Protein AF-X1TJD0-F1 (afdb_monomer_lite)

pLDDT: mean 93.43, std 9.52, range [40.94, 98.31]

Sequence (68 aa):
FEQAISTVFPQTEIQRCIVHQVRYSCKFVNYKDRKLFCKDMKGIYTSATEEGGLEQLKRFGETWGEEV

Organism: NCBI:txid412755

Secondary structure (DSSP, 8-state):
-HHHHHHH-TT------HHHHHHHHGGGS-TTTHHHHHHHHHHHHH-SSHHHHHHHHHHHHHHH----

Structure (mmCIF, N/CA/C/O backbone):
data_AF-X1TJD0-F1
#
_entry.id   AF-X1TJD0-F1
#
loop_
_atom_site.group_PDB
_atom_site.id
_atom_site.type_symbol
_atom_site.label_atom_id
_atom_site.label_alt_id
_atom_site.label_comp_id
_atom_site.label_asym_id
_atom_site.label_entity_id
_atom_site.label_seq_id
_atom_site.pdbx_PDB_ins_code
_atom_site.Cartn_x
_atom_site.Cartn_y
_atom_site.Cartn_z
_atom_site.occupancy
_atom_site.B_iso_or_equiv
_atom_site.auth_seq_id
_atom_site.auth_comp_id
_atom_site.auth_asym_id
_atom_site.auth_atom_id
_atom_site.pdbx_PDB_model_num
ATOM 1 N N . PHE A 1 1 ? 17.081 -7.010 -3.298 1.00 84.31 1 PHE A N 1
ATOM 2 C CA . PHE A 1 1 ? 16.789 -7.687 -4.581 1.00 84.31 1 PHE A CA 1
ATOM 3 C C . PH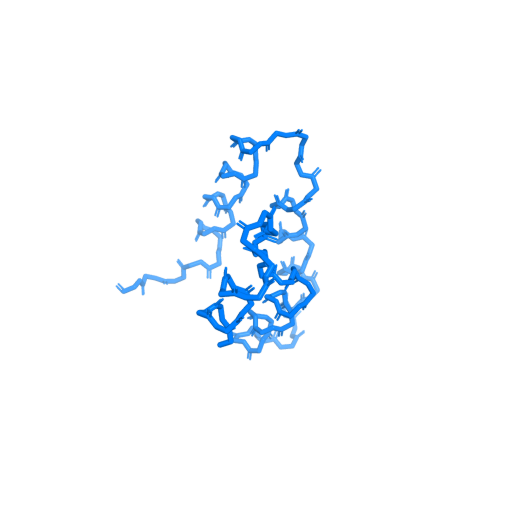E A 1 1 ? 16.729 -6.700 -5.743 1.00 84.31 1 PHE A C 1
ATOM 5 O O . PHE A 1 1 ? 17.050 -7.102 -6.850 1.00 84.31 1 PHE A O 1
ATOM 12 N N . GLU A 1 2 ? 16.380 -5.430 -5.506 1.00 89.75 2 GLU A N 1
ATOM 13 C CA . GLU A 1 2 ? 16.234 -4.414 -6.560 1.00 89.75 2 GLU A CA 1
ATOM 14 C C . GLU A 1 2 ? 17.477 -4.275 -7.446 1.00 89.75 2 GLU A C 1
ATOM 16 O O . GLU A 1 2 ? 17.368 -4.438 -8.652 1.00 89.75 2 GLU A O 1
ATOM 21 N N . GLN A 1 3 ? 18.667 -4.127 -6.849 1.00 91.88 3 GLN A N 1
ATOM 22 C CA . GLN A 1 3 ? 19.931 -4.034 -7.595 1.00 91.88 3 GLN A CA 1
ATOM 23 C C . GLN A 1 3 ? 20.154 -5.214 -8.554 1.00 91.88 3 GLN A C 1
ATOM 25 O O . GLN A 1 3 ? 20.480 -5.002 -9.714 1.00 91.88 3 GLN A O 1
ATOM 30 N N . ALA A 1 4 ? 19.923 -6.450 -8.100 1.00 94.69 4 ALA A N 1
ATOM 31 C CA . ALA A 1 4 ? 20.103 -7.639 -8.933 1.00 94.69 4 ALA A CA 1
ATOM 32 C C . ALA A 1 4 ? 19.107 -7.683 -10.107 1.00 94.69 4 ALA A C 1
ATOM 34 O O . ALA A 1 4 ? 19.484 -8.052 -11.217 1.00 94.69 4 ALA A O 1
ATOM 35 N N . ILE A 1 5 ? 17.853 -7.275 -9.877 1.00 94.25 5 ILE A N 1
ATOM 36 C CA . ILE A 1 5 ? 16.832 -7.203 -10.931 1.00 94.25 5 ILE A CA 1
ATOM 37 C C . ILE A 1 5 ? 17.189 -6.110 -11.936 1.00 94.25 5 ILE A C 1
ATOM 39 O O . ILE A 1 5 ? 17.172 -6.383 -13.129 1.00 94.25 5 ILE A O 1
ATOM 43 N N . SER A 1 6 ? 17.579 -4.916 -11.485 1.00 95.56 6 SER A N 1
ATOM 44 C CA . SER A 1 6 ? 17.949 -3.810 -12.377 1.00 95.56 6 SER A CA 1
ATOM 45 C C . SER A 1 6 ? 19.196 -4.109 -13.213 1.00 95.56 6 SER A C 1
ATOM 47 O O . SER A 1 6 ? 19.300 -3.624 -14.335 1.00 95.56 6 SER A O 1
ATOM 49 N N . THR A 1 7 ? 20.133 -4.920 -12.706 1.00 96.81 7 THR A N 1
ATOM 50 C CA . THR A 1 7 ? 21.307 -5.357 -13.480 1.00 96.81 7 THR A CA 1
ATOM 51 C C . THR A 1 7 ? 20.936 -6.323 -14.607 1.00 96.81 7 THR A C 1
ATOM 53 O O . THR A 1 7 ? 21.492 -6.220 -15.697 1.00 96.81 7 THR A O 1
ATOM 56 N N . VAL A 1 8 ? 20.018 -7.264 -14.364 1.00 97.62 8 VAL A N 1
ATOM 57 C CA . VAL A 1 8 ? 19.658 -8.310 -15.343 1.00 97.62 8 VAL A CA 1
ATOM 58 C C . VAL A 1 8 ? 18.518 -7.867 -16.271 1.00 97.62 8 VAL A C 1
ATOM 60 O O . VAL A 1 8 ? 18.515 -8.205 -17.451 1.00 97.62 8 VAL A O 1
ATOM 63 N N . PHE A 1 9 ? 17.569 -7.083 -15.759 1.00 96.75 9 PHE A N 1
ATOM 64 C CA . PHE A 1 9 ? 16.370 -6.611 -16.454 1.00 96.75 9 PHE A CA 1
ATOM 65 C C . PHE A 1 9 ? 16.238 -5.081 -16.330 1.00 96.75 9 PHE A C 1
ATOM 67 O O . PHE A 1 9 ? 15.352 -4.585 -15.630 1.00 96.75 9 PHE A O 1
ATOM 74 N N . PRO A 1 10 ? 17.090 -4.303 -17.021 1.00 95.25 10 PRO A N 1
ATOM 75 C CA . PRO A 1 10 ? 17.203 -2.854 -16.821 1.00 95.25 10 PRO A CA 1
ATOM 76 C C . PRO A 1 10 ? 15.948 -2.055 -17.201 1.00 95.25 10 PRO A C 1
ATOM 78 O O . PRO A 1 10 ? 15.795 -0.920 -16.769 1.00 95.25 10 PRO A O 1
ATOM 81 N N . GLN A 1 11 ? 15.047 -2.635 -17.999 1.00 96.94 11 GLN A N 1
ATOM 82 C CA . GLN A 1 11 ? 13.780 -2.011 -18.398 1.00 96.94 11 GLN A CA 1
ATOM 83 C C . GLN A 1 11 ? 12.609 -2.353 -17.460 1.00 96.94 11 GLN A C 1
ATOM 85 O O . GLN A 1 11 ? 11.497 -1.889 -17.687 1.00 96.94 11 GLN A O 1
ATOM 90 N N . THR A 1 12 ? 12.819 -3.194 -16.440 1.00 96.38 12 THR A N 1
ATOM 91 C CA . THR A 1 12 ? 11.750 -3.581 -15.508 1.00 96.38 12 THR A CA 1
ATOM 92 C C . THR A 1 12 ? 11.522 -2.494 -14.470 1.00 96.38 12 THR A C 1
ATOM 94 O O . THR A 1 12 ? 12.434 -2.134 -13.725 1.00 96.38 12 THR A O 1
ATOM 97 N N . GLU A 1 13 ? 10.278 -2.042 -14.354 1.00 95.31 13 GLU A N 1
ATOM 98 C CA . GLU A 1 13 ? 9.840 -1.244 -13.216 1.00 95.31 13 GLU A CA 1
ATOM 99 C C . GLU A 1 13 ? 9.609 -2.138 -11.998 1.00 95.31 13 GLU A C 1
ATOM 101 O O . GLU A 1 13 ? 8.912 -3.156 -12.054 1.00 95.31 13 GLU A O 1
ATOM 106 N N . ILE A 1 14 ? 10.209 -1.759 -10.873 1.00 93.94 14 ILE A N 1
ATOM 107 C CA . ILE A 1 14 ? 10.117 -2.524 -9.636 1.00 93.94 14 ILE A CA 1
ATOM 108 C C . ILE A 1 14 ? 9.059 -1.886 -8.744 1.00 93.94 14 ILE A C 1
ATOM 110 O O . ILE A 1 14 ? 9.255 -0.801 -8.205 1.00 93.94 14 ILE A O 1
ATOM 114 N N . GLN A 1 15 ? 7.956 -2.605 -8.539 1.00 94.19 15 GLN A N 1
ATOM 115 C CA . GLN A 1 15 ? 6.871 -2.190 -7.657 1.00 94.19 15 GLN A CA 1
ATOM 116 C C . GLN A 1 15 ? 6.766 -3.116 -6.443 1.00 94.19 15 GLN A C 1
ATOM 118 O O . GLN A 1 15 ? 6.770 -4.346 -6.556 1.00 94.19 15 GLN A O 1
ATOM 123 N N . ARG A 1 16 ? 6.597 -2.530 -5.252 1.00 93.25 16 ARG A N 1
ATOM 124 C CA . ARG A 1 16 ? 6.269 -3.301 -4.044 1.00 93.25 16 ARG A CA 1
ATOM 125 C C . ARG A 1 16 ? 4.847 -3.850 -4.147 1.00 93.25 16 ARG A C 1
ATOM 127 O O . ARG A 1 16 ? 3.895 -3.118 -4.408 1.00 93.25 16 ARG A O 1
ATOM 134 N N . CYS A 1 17 ? 4.697 -5.152 -3.905 1.00 95.56 17 CYS A N 1
ATOM 135 C CA . CYS A 1 17 ? 3.402 -5.822 -3.978 1.00 95.56 17 CYS A CA 1
ATOM 136 C C . CYS A 1 17 ? 2.434 -5.278 -2.916 1.00 95.56 17 CYS A C 1
ATOM 138 O O . CYS A 1 17 ? 2.668 -5.425 -1.712 1.00 95.56 17 CYS A O 1
ATOM 140 N N . ILE A 1 18 ? 1.303 -4.729 -3.368 1.00 95.25 18 ILE A N 1
ATOM 141 C CA . ILE A 1 18 ? 0.271 -4.157 -2.495 1.00 95.25 18 ILE A CA 1
ATOM 142 C C . ILE A 1 18 ? -0.284 -5.178 -1.492 1.00 95.25 18 ILE A C 1
ATOM 144 O O . ILE A 1 18 ? -0.565 -4.830 -0.351 1.00 95.25 18 ILE A O 1
ATOM 148 N N . VAL A 1 19 ? -0.368 -6.461 -1.861 1.00 96.44 19 VAL A N 1
ATOM 149 C CA . VAL A 1 19 ? -0.844 -7.522 -0.958 1.00 96.44 19 VAL A CA 1
ATOM 150 C C . VAL A 1 19 ? 0.081 -7.675 0.249 1.00 96.44 19 VAL A C 1
ATOM 152 O O . VAL A 1 19 ? -0.400 -7.811 1.375 1.00 96.44 19 VAL A O 1
ATOM 155 N N . HIS A 1 20 ? 1.400 -7.632 0.037 1.00 96.81 20 HIS A N 1
ATOM 156 C CA . HIS A 1 20 ? 2.364 -7.682 1.136 1.00 96.81 20 HIS A CA 1
ATOM 157 C C . HIS A 1 20 ? 2.294 -6.419 1.993 1.00 96.81 20 HIS A C 1
ATOM 159 O O . HIS A 1 20 ? 2.296 -6.537 3.217 1.00 96.81 20 HIS A O 1
ATOM 165 N N . GLN A 1 21 ? 2.145 -5.247 1.372 1.00 95.44 21 GLN A N 1
ATOM 166 C CA . GLN A 1 21 ? 2.009 -3.981 2.091 1.00 95.44 21 GLN A CA 1
ATOM 167 C C . GLN A 1 21 ? 0.768 -3.977 2.998 1.00 95.44 21 GLN A C 1
ATOM 169 O O . GLN A 1 21 ? 0.890 -3.760 4.200 1.00 95.44 21 GLN A O 1
ATOM 174 N N . VAL A 1 22 ? -0.406 -4.329 2.463 1.00 94.69 22 VAL A N 1
ATOM 175 C CA . VAL A 1 22 ? -1.669 -4.397 3.221 1.00 94.69 22 VAL A CA 1
ATOM 176 C C . VAL A 1 22 ? -1.573 -5.412 4.362 1.00 94.69 22 VAL A C 1
ATOM 178 O O . VAL A 1 22 ? -1.939 -5.110 5.500 1.00 94.69 22 VAL A O 1
ATOM 181 N N . ARG A 1 23 ? -1.052 -6.619 4.089 1.00 95.38 23 ARG A N 1
ATOM 182 C CA . ARG A 1 23 ? -0.882 -7.658 5.120 1.00 95.38 23 ARG A CA 1
ATOM 183 C C . ARG A 1 23 ? 0.056 -7.206 6.235 1.00 95.38 23 ARG A C 1
ATOM 185 O O . ARG A 1 23 ? -0.247 -7.474 7.398 1.00 95.38 23 ARG A O 1
ATOM 192 N N . TYR A 1 24 ? 1.156 -6.539 5.886 1.00 95.75 24 TYR A N 1
ATOM 193 C CA . TYR A 1 24 ? 2.124 -6.023 6.848 1.00 95.75 24 TYR A CA 1
ATOM 194 C C . TYR A 1 24 ? 1.526 -4.905 7.705 1.00 95.75 24 TYR A C 1
ATOM 196 O O . TYR A 1 24 ? 1.595 -4.992 8.926 1.00 95.75 24 TYR A O 1
ATOM 204 N N . SER A 1 25 ? 0.861 -3.916 7.105 1.00 94.06 25 SER A N 1
ATOM 205 C CA . SER A 1 25 ? 0.214 -2.829 7.850 1.00 94.06 25 SER A CA 1
ATOM 206 C C . SER A 1 25 ? -0.841 -3.343 8.831 1.00 94.06 25 SER A C 1
ATOM 208 O O . SER A 1 25 ? -0.886 -2.910 9.977 1.00 94.06 25 SER A O 1
ATOM 210 N N . CYS A 1 26 ? -1.625 -4.352 8.437 1.00 94.00 26 CYS A N 1
ATOM 211 C CA . CYS A 1 26 ? -2.611 -4.979 9.320 1.00 94.00 26 CYS A CA 1
ATOM 212 C C . CYS A 1 26 ? -2.015 -5.672 10.558 1.00 94.00 26 CYS A C 1
ATOM 214 O O . CYS A 1 26 ? -2.775 -6.050 11.447 1.00 94.00 26 CYS A O 1
ATOM 216 N N . LYS A 1 27 ? -0.698 -5.919 10.603 1.00 94.75 27 LYS A N 1
ATOM 217 C CA . LYS A 1 27 ? -0.022 -6.507 11.770 1.00 94.75 27 LYS A CA 1
ATOM 218 C C . LYS A 1 27 ? -0.065 -5.571 12.982 1.00 94.75 27 LYS A C 1
ATOM 220 O O . LYS A 1 27 ? -0.044 -6.055 14.107 1.00 94.75 27 LYS A O 1
ATOM 225 N N . PHE A 1 28 ? -0.122 -4.262 12.747 1.00 93.44 28 PHE A N 1
ATOM 226 C CA . PHE A 1 28 ? -0.083 -3.226 13.784 1.00 93.44 28 PHE A CA 1
ATOM 227 C C . PHE A 1 28 ? -1.474 -2.799 14.261 1.00 93.44 28 PHE A C 1
ATOM 229 O O . PHE A 1 28 ? -1.600 -1.875 15.052 1.00 93.44 28 PHE A O 1
ATOM 236 N N . VAL A 1 29 ? -2.522 -3.466 13.778 1.00 93.75 29 VAL A N 1
ATOM 237 C CA . VAL A 1 29 ? -3.913 -3.094 14.028 1.00 93.75 29 VAL A CA 1
ATOM 238 C C . VAL A 1 29 ? -4.558 -4.158 14.899 1.00 93.75 29 VAL A C 1
ATOM 240 O O . VAL A 1 29 ? -4.434 -5.356 14.628 1.00 93.75 29 VAL A O 1
ATOM 243 N N . ASN A 1 30 ? -5.291 -3.728 15.925 1.00 94.06 30 ASN A N 1
ATOM 244 C CA . ASN A 1 30 ? -6.068 -4.636 16.757 1.00 94.06 30 ASN A CA 1
ATOM 245 C C . ASN A 1 30 ? -7.060 -5.447 15.913 1.00 94.06 30 ASN A C 1
ATOM 247 O O . ASN A 1 30 ? -7.675 -4.952 14.968 1.00 94.06 30 ASN A O 1
ATOM 251 N N . TYR A 1 31 ? -7.265 -6.714 16.285 1.00 94.44 31 TYR A N 1
ATOM 252 C CA . TYR A 1 31 ? -8.140 -7.624 15.536 1.00 94.44 31 TYR A CA 1
ATOM 253 C C . TYR A 1 31 ? -9.562 -7.068 15.342 1.00 94.44 31 TYR A C 1
ATOM 255 O O . TYR A 1 31 ? -10.144 -7.240 14.271 1.00 94.44 31 TYR A O 1
ATOM 263 N N . LYS A 1 32 ? -10.093 -6.370 16.356 1.00 96.50 32 LYS A N 1
ATOM 264 C CA . LYS A 1 32 ? -11.429 -5.752 16.333 1.00 96.50 32 LYS A CA 1
ATOM 265 C C . LYS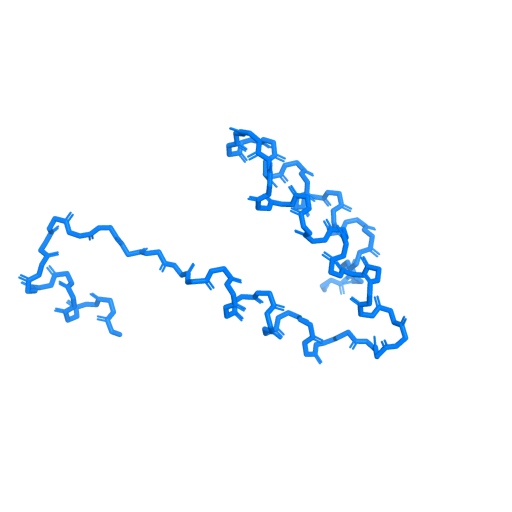 A 1 32 ? -11.554 -4.661 15.262 1.00 96.50 32 LYS A C 1
ATOM 267 O O . LYS A 1 32 ? -12.594 -4.567 14.616 1.00 96.50 32 LYS A O 1
ATOM 272 N N . ASP A 1 33 ? -10.475 -3.923 15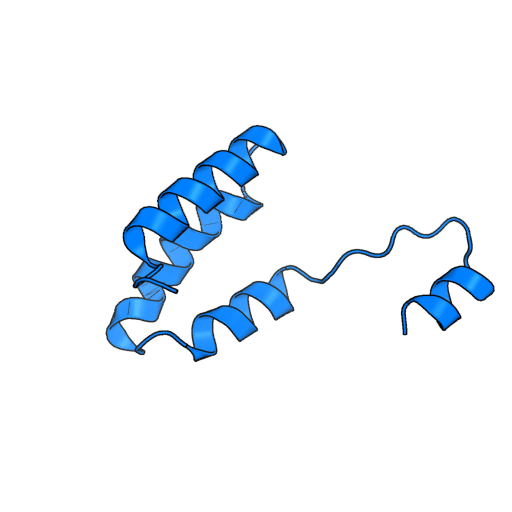.020 1.00 95.75 33 ASP A N 1
ATOM 273 C CA . ASP A 1 33 ? -10.445 -2.762 14.126 1.00 95.75 33 ASP A CA 1
ATOM 274 C C . ASP A 1 33 ? -10.000 -3.126 12.706 1.00 95.75 33 ASP A C 1
ATOM 276 O O . ASP A 1 33 ? -10.264 -2.403 11.746 1.00 95.75 33 ASP A O 1
ATOM 280 N N . ARG A 1 34 ? -9.398 -4.310 12.535 1.00 94.94 34 ARG A N 1
ATOM 281 C CA . ARG A 1 34 ? -8.821 -4.783 11.270 1.00 94.94 34 ARG A CA 1
ATOM 282 C C . ARG A 1 34 ? -9.789 -4.725 10.088 1.00 94.94 34 ARG A C 1
ATOM 284 O O . ARG A 1 34 ? -9.377 -4.413 8.975 1.00 94.94 34 ARG A O 1
ATOM 291 N N . LYS A 1 35 ? -11.074 -5.032 10.301 1.00 95.94 35 LYS A N 1
ATOM 292 C CA . LYS A 1 35 ? -12.083 -4.981 9.229 1.00 95.94 35 LYS A CA 1
ATOM 293 C C . LYS A 1 35 ? -12.311 -3.549 8.740 1.00 95.94 35 LYS A C 1
ATOM 295 O O . LYS A 1 35 ? -12.428 -3.347 7.532 1.00 95.94 35 LYS A O 1
ATOM 300 N N . LEU A 1 36 ? -12.381 -2.588 9.661 1.00 96.38 36 LEU A N 1
ATOM 301 C CA . LEU A 1 36 ? -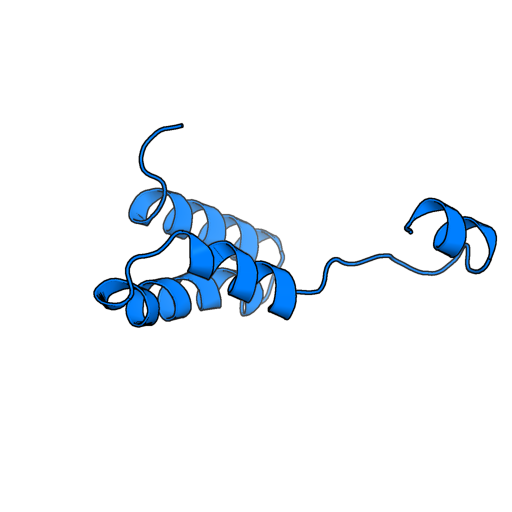12.571 -1.176 9.335 1.00 96.38 36 LEU A CA 1
ATOM 302 C C . LEU A 1 36 ? -11.299 -0.601 8.703 1.00 96.38 36 LEU A C 1
ATOM 304 O O . LEU A 1 36 ? -11.363 -0.073 7.600 1.00 96.38 36 LEU A O 1
ATOM 308 N N . PHE A 1 37 ? -10.139 -0.866 9.304 1.00 96.00 37 PHE A N 1
ATOM 309 C CA . PHE A 1 37 ? -8.833 -0.485 8.766 1.00 96.00 37 PHE A CA 1
ATOM 310 C C . PHE A 1 37 ? -8.634 -0.949 7.315 1.00 96.00 37 PHE A C 1
ATOM 312 O O . PHE A 1 37 ? -8.273 -0.161 6.446 1.00 96.00 37 PHE A O 1
ATOM 319 N N . CYS A 1 38 ? -8.924 -2.221 7.008 1.00 95.94 38 CYS A N 1
ATOM 320 C CA . CYS A 1 38 ? -8.827 -2.745 5.641 1.00 95.94 38 CYS A CA 1
ATOM 321 C C . CYS A 1 38 ? -9.809 -2.076 4.670 1.00 95.94 38 CYS A C 1
ATOM 323 O O . CYS A 1 38 ? -9.495 -1.935 3.487 1.00 95.94 38 CYS A O 1
ATOM 325 N N . LYS A 1 39 ? -11.007 -1.715 5.145 1.00 96.81 39 LYS A N 1
ATOM 326 C CA . LYS A 1 39 ? -12.012 -1.019 4.337 1.00 96.81 39 LYS A CA 1
ATOM 327 C C . LYS A 1 39 ? -11.521 0.381 3.971 1.00 96.81 39 LYS A C 1
ATOM 329 O O . LYS A 1 39 ? -11.634 0.749 2.807 1.00 96.81 39 LYS A O 1
ATOM 334 N N . ASP A 1 40 ? -10.945 1.108 4.920 1.00 95.94 40 ASP A N 1
ATOM 335 C CA . ASP A 1 40 ? -10.459 2.471 4.689 1.00 95.94 40 ASP A CA 1
ATOM 336 C C . ASP A 1 40 ? -9.185 2.456 3.831 1.00 95.94 40 ASP A C 1
ATOM 338 O O . ASP A 1 40 ? -9.088 3.169 2.834 1.00 95.94 40 ASP A O 1
ATOM 342 N N . MET A 1 41 ? -8.255 1.536 4.120 1.00 96.12 41 MET A N 1
ATOM 343 C CA . MET A 1 41 ? -7.030 1.330 3.336 1.00 96.12 41 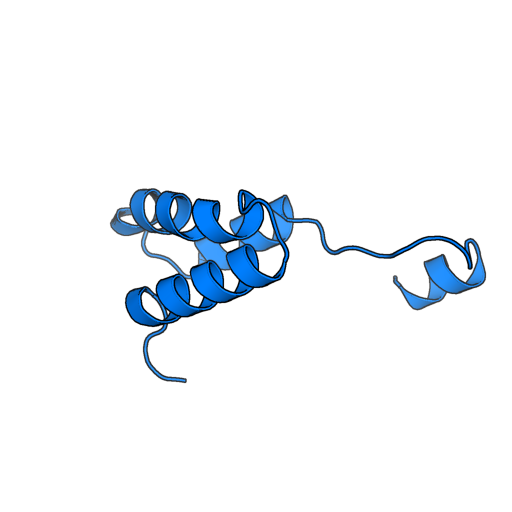MET A CA 1
ATOM 344 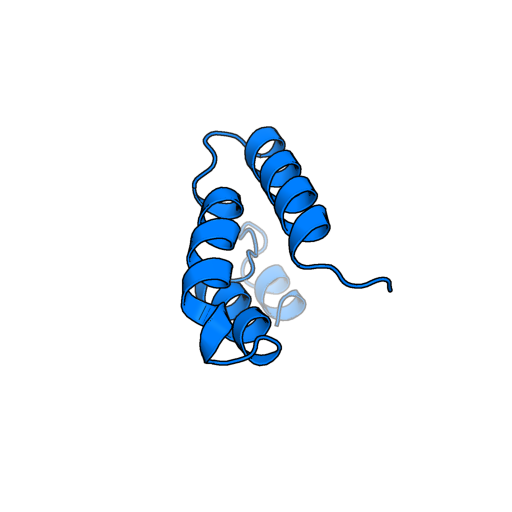C C . MET A 1 41 ? -7.321 0.958 1.875 1.00 96.12 41 MET A C 1
ATOM 346 O O . MET A 1 41 ? -6.519 1.262 0.992 1.00 96.12 41 MET A O 1
ATOM 350 N N . LYS A 1 42 ? -8.469 0.321 1.593 1.00 97.00 42 LYS A N 1
ATOM 351 C CA . LYS A 1 42 ? -8.890 -0.003 0.223 1.00 97.00 42 LYS A CA 1
ATOM 352 C C . LYS A 1 42 ? -8.990 1.234 -0.660 1.00 97.00 42 LYS A C 1
ATOM 354 O O . LYS A 1 42 ? -8.595 1.153 -1.819 1.00 97.00 42 LYS A O 1
ATOM 359 N N . GLY A 1 43 ? -9.437 2.362 -0.104 1.00 96.75 43 GLY A N 1
ATOM 360 C CA . GLY A 1 43 ? -9.546 3.625 -0.833 1.00 96.75 43 GLY A CA 1
ATOM 361 C C . GLY A 1 43 ? -8.239 4.032 -1.511 1.00 96.75 43 GLY A C 1
ATOM 362 O O . GLY A 1 43 ? -8.272 4.483 -2.647 1.00 96.75 43 GLY A O 1
ATOM 363 N N . ILE A 1 44 ? -7.095 3.769 -0.872 1.00 97.25 44 ILE A N 1
ATOM 364 C CA . ILE A 1 44 ? -5.763 4.153 -1.361 1.00 97.25 44 ILE A CA 1
ATOM 365 C C . ILE A 1 44 ? -5.448 3.506 -2.715 1.00 97.25 44 ILE A C 1
ATOM 367 O O . ILE A 1 44 ? -5.043 4.194 -3.645 1.00 97.25 44 ILE A O 1
ATOM 371 N N . TYR A 1 45 ? -5.637 2.189 -2.840 1.00 96.00 45 TYR A N 1
ATOM 372 C CA . TYR A 1 45 ? -5.241 1.443 -4.043 1.00 96.00 45 TYR A CA 1
ATOM 373 C C . TYR A 1 45 ? -6.375 1.242 -5.055 1.00 96.00 45 TYR A C 1
ATOM 375 O O . TYR A 1 45 ? -6.134 0.691 -6.127 1.00 96.00 45 TYR A O 1
ATOM 383 N N . THR A 1 46 ? -7.609 1.642 -4.733 1.00 97.50 46 THR A N 1
ATOM 384 C CA . THR A 1 46 ? -8.734 1.630 -5.688 1.00 97.50 46 THR A CA 1
ATOM 385 C C . THR A 1 46 ? -9.028 2.995 -6.307 1.00 97.50 46 THR A C 1
ATOM 387 O O . THR A 1 46 ? -9.968 3.105 -7.092 1.00 97.50 46 THR A O 1
ATOM 390 N N . SER A 1 47 ? -8.273 4.034 -5.947 1.00 97.62 47 SER A N 1
ATOM 391 C CA . SER A 1 47 ? -8.385 5.359 -6.560 1.00 97.62 47 SER A CA 1
ATOM 392 C C . SER A 1 47 ? -8.091 5.325 -8.062 1.00 97.62 47 SER A C 1
ATOM 394 O O . SER A 1 47 ? -7.257 4.555 -8.528 1.00 97.62 47 SER A O 1
ATOM 396 N N . ALA A 1 48 ? -8.782 6.182 -8.821 1.00 97.25 48 ALA A N 1
ATOM 397 C CA . ALA A 1 48 ? -8.655 6.252 -10.279 1.00 97.25 48 ALA A CA 1
ATOM 398 C C . ALA A 1 48 ? -7.362 6.936 -10.754 1.00 97.25 48 ALA A C 1
ATOM 400 O O . ALA A 1 48 ? -6.936 6.710 -11.883 1.00 97.25 48 ALA A O 1
ATOM 401 N N . THR A 1 49 ? -6.755 7.774 -9.909 1.00 98.25 49 THR A N 1
ATOM 402 C CA . THR A 1 49 ? -5.499 8.475 -10.201 1.00 98.25 49 THR A CA 1
ATOM 403 C C . THR A 1 49 ? -4.549 8.389 -9.013 1.00 98.25 49 THR A C 1
ATOM 405 O O . THR A 1 49 ? -4.970 8.096 -7.886 1.00 98.25 49 THR A O 1
ATOM 408 N N . GLU A 1 50 ? -3.268 8.659 -9.264 1.00 97.19 50 GLU A N 1
ATOM 409 C CA . GLU A 1 50 ? -2.241 8.720 -8.224 1.00 97.19 50 GLU A CA 1
ATOM 410 C C . GLU A 1 50 ? -2.577 9.789 -7.177 1.00 97.19 50 GLU A C 1
ATOM 412 O O . GLU A 1 50 ? -2.544 9.509 -5.978 1.00 97.19 50 GLU A O 1
ATOM 417 N N . GLU A 1 51 ? -3.003 10.976 -7.612 1.00 98.31 51 GLU A N 1
ATOM 418 C CA . GLU A 1 51 ? -3.381 12.084 -6.730 1.00 98.31 51 GLU A CA 1
ATOM 419 C C . GLU A 1 51 ? -4.564 11.698 -5.839 1.00 98.31 51 GLU A C 1
ATOM 421 O O . GLU A 1 51 ? -4.556 11.960 -4.635 1.00 98.31 51 GLU A O 1
ATOM 426 N N . GLY A 1 52 ? -5.555 11.002 -6.408 1.00 98.31 52 GLY A N 1
ATOM 427 C CA . GLY A 1 52 ? -6.668 10.452 -5.641 1.00 98.31 52 GLY A CA 1
ATOM 428 C C . GLY A 1 52 ? -6.207 9.400 -4.629 1.00 98.31 52 GLY A C 1
ATOM 429 O O . GLY A 1 52 ? -6.734 9.333 -3.520 1.00 98.31 52 GLY A O 1
ATOM 430 N N . GLY A 1 53 ? -5.214 8.576 -4.971 1.00 97.88 53 GLY A N 1
ATOM 431 C CA . GLY A 1 53 ? -4.598 7.620 -4.044 1.00 97.88 53 GLY A CA 1
ATOM 432 C C . GLY A 1 53 ? -3.883 8.312 -2.881 1.00 97.88 53 GLY A C 1
ATOM 433 O O . GLY A 1 53 ? -4.068 7.922 -1.726 1.00 97.88 53 GLY A O 1
ATOM 434 N N . LEU A 1 54 ? -3.131 9.377 -3.170 1.00 97.88 54 LEU A N 1
ATOM 435 C CA . LEU A 1 54 ? -2.434 10.195 -2.173 1.00 97.88 54 LEU A CA 1
ATOM 436 C C . LEU A 1 54 ? -3.406 10.920 -1.236 1.00 97.88 54 LEU A C 1
ATOM 438 O O . LEU A 1 54 ? -3.179 10.956 -0.025 1.00 97.88 54 LEU A O 1
ATOM 442 N N . GLU A 1 55 ? -4.516 11.446 -1.755 1.00 97.88 55 GLU A N 1
ATOM 443 C CA . GLU A 1 55 ? -5.540 12.070 -0.915 1.00 97.88 55 GLU A CA 1
ATOM 444 C C . GLU A 1 55 ? -6.212 11.048 0.014 1.00 97.88 55 GLU A C 1
ATOM 446 O O . GLU A 1 55 ? -6.400 11.316 1.204 1.00 97.88 55 GLU A O 1
ATOM 451 N N . GLN A 1 56 ? -6.519 9.848 -0.490 1.00 97.69 56 GLN A N 1
ATOM 452 C CA . GLN A 1 56 ? -7.042 8.762 0.345 1.00 97.69 56 GLN A CA 1
ATOM 453 C C . GLN A 1 56 ? -6.023 8.316 1.397 1.00 97.69 56 GLN A C 1
ATOM 455 O O . GLN A 1 56 ? -6.407 8.063 2.536 1.00 97.69 56 GLN A O 1
ATOM 460 N N . LEU A 1 57 ? -4.730 8.270 1.059 1.00 96.75 57 LEU A N 1
ATOM 461 C CA . LEU A 1 57 ? -3.665 7.963 2.017 1.00 96.75 57 LEU A CA 1
ATOM 462 C C . LEU A 1 57 ? -3.584 9.017 3.128 1.00 96.75 57 LEU A C 1
ATOM 464 O O . LEU A 1 57 ? -3.424 8.657 4.294 1.00 96.75 57 LEU A O 1
ATOM 468 N N . LYS A 1 58 ? -3.742 10.300 2.791 1.00 96.50 58 LYS A N 1
ATOM 469 C CA . LYS A 1 58 ? -3.783 11.383 3.780 1.00 96.50 58 LYS A CA 1
ATOM 470 C C . LYS A 1 58 ? -4.966 11.217 4.739 1.00 96.50 58 LYS A C 1
ATOM 472 O O . LYS A 1 58 ? -4.758 11.171 5.947 1.00 96.50 58 LYS A O 1
ATOM 477 N N . ARG A 1 59 ? -6.182 11.048 4.206 1.00 95.88 59 ARG A N 1
ATOM 478 C CA . ARG A 1 59 ? -7.406 10.823 5.006 1.00 95.88 59 ARG A CA 1
ATOM 479 C C . ARG A 1 59 ? -7.304 9.571 5.877 1.00 95.88 59 ARG A C 1
ATOM 481 O O . ARG A 1 59 ? -7.749 9.549 7.021 1.00 95.88 59 ARG A O 1
ATOM 488 N N . PHE A 1 60 ? -6.686 8.523 5.337 1.00 95.69 60 PHE A N 1
ATOM 489 C CA . PHE A 1 60 ? -6.392 7.308 6.079 1.00 95.69 60 PHE A CA 1
ATOM 490 C C . PHE A 1 60 ? -5.469 7.589 7.273 1.00 95.69 60 PHE A C 1
ATOM 492 O O . PHE A 1 60 ? -5.759 7.141 8.380 1.00 95.69 60 PHE A O 1
ATOM 499 N N . GLY A 1 61 ? -4.401 8.366 7.068 1.00 94.62 61 GLY A N 1
ATOM 500 C CA . GLY A 1 61 ? -3.485 8.800 8.125 1.00 94.62 61 GLY A CA 1
ATOM 501 C C . GLY A 1 61 ? -4.152 9.665 9.198 1.00 94.62 61 GLY A C 1
ATOM 502 O O . GLY A 1 61 ? -3.888 9.457 10.371 1.00 94.62 61 GLY A O 1
ATOM 503 N N . GLU A 1 62 ? -5.076 10.555 8.828 1.00 94.50 62 GLU A N 1
ATOM 504 C CA . GLU A 1 62 ? -5.868 11.352 9.788 1.00 94.50 62 GLU A CA 1
ATOM 505 C C . GLU A 1 62 ? -6.727 10.476 10.721 1.00 94.50 62 GLU A C 1
ATOM 507 O O . GLU A 1 62 ? -7.036 10.879 11.838 1.00 94.50 62 GLU A O 1
ATOM 512 N N . THR A 1 63 ? -7.113 9.276 10.269 1.00 92.31 63 THR A N 1
ATOM 513 C CA . THR A 1 63 ? -7.953 8.338 11.036 1.00 92.31 63 THR A CA 1
ATOM 514 C C . THR A 1 63 ? -7.131 7.315 11.826 1.00 92.31 63 THR A C 1
ATOM 516 O O . THR A 1 63 ? -7.512 6.943 12.932 1.00 92.31 63 THR A O 1
ATOM 519 N N . TRP A 1 64 ? -6.030 6.824 11.248 1.00 93.00 64 TRP A N 1
ATOM 520 C CA . TRP A 1 64 ? -5.284 5.656 11.742 1.00 93.00 64 TRP A CA 1
ATOM 521 C C . TRP A 1 64 ? -3.828 5.946 12.126 1.00 93.00 64 TRP A C 1
ATOM 523 O O . TRP A 1 64 ? -3.140 5.048 12.612 1.00 93.00 64 TRP A O 1
ATOM 533 N N . GLY A 1 65 ? -3.338 7.158 11.881 1.00 83.38 65 GLY A N 1
ATOM 534 C CA . GLY A 1 65 ? -2.030 7.616 12.330 1.00 83.38 65 GLY A CA 1
ATOM 535 C C . GLY A 1 65 ? -2.152 8.288 13.691 1.00 83.38 65 GLY A C 1
ATOM 536 O O . GLY A 1 65 ? -2.345 9.497 13.752 1.00 83.38 65 GLY A O 1
ATOM 537 N N . GLU A 1 66 ? -2.042 7.528 14.782 1.00 68.62 66 GLU A N 1
ATOM 538 C CA . GLU A 1 66 ? -1.623 8.140 16.051 1.00 68.62 66 GLU A CA 1
ATOM 539 C C . GLU A 1 66 ? -0.219 8.751 15.859 1.00 68.62 66 GLU A C 1
ATOM 541 O O . GLU A 1 66 ? 0.591 8.183 15.122 1.00 68.62 66 GLU A O 1
ATOM 546 N N . GLU A 1 67 ? 0.013 9.936 16.449 1.00 47.53 67 GLU A N 1
ATOM 547 C CA . GLU A 1 67 ? 1.196 10.791 16.246 1.00 47.53 67 GLU A CA 1
ATOM 548 C C . GLU A 1 67 ? 2.516 10.002 16.206 1.00 47.53 67 GLU A C 1
ATOM 550 O O . GLU A 1 67 ? 2.794 9.168 17.068 1.00 47.53 67 GLU A O 1
ATOM 555 N N . VAL A 1 68 ? 3.321 10.295 15.180 1.00 40.94 68 VAL A N 1
ATOM 556 C CA . VAL A 1 68 ? 4.730 9.886 15.077 1.00 40.94 68 VAL A CA 1
ATOM 557 C C . VAL A 1 68 ? 5.537 10.494 16.218 1.00 40.94 68 VAL A C 1
ATOM 559 O O . VAL A 1 68 ? 5.354 11.706 16.465 1.00 40.94 68 VAL A O 1
#

Radius of gyration: 15.07 Å; chains: 1; bounding box: 34×20×35 Å

Foldseek 3Di:
DVVVCCVVPVPDDDDDDVVVVLVVVLVPDDPVCSVVLSVLLVQLVPDPDNVSNVVSVVVSCVVPPDDD

InterPro domains:
  IPR001207 Transposase, mutator type [PF00872] (1-66)
  IPR001207 Transposase, mutator type [PTHR33217] (1-67)